Protein AF-V4MEQ3-F1 (afdb_monomer_lite)

Organism: Eutrema salsugineum (NCBI:txid72664)

Secondary structure (DSSP, 8-state):
---HHHHHHHHHHHHHHHHHHHHHHHHHHHHS-TTSSEEEEEEGGGTEEEEE--HHHHHHHTT-TT--------

pLDDT: mean 85.11, std 13.56, range [45.59, 97.19]

Foldseek 3Di:
DPDPVVVVVVVVVVVLVVVLVVVVVVLPVVQHDPPQWDDWDQPSVVSDIDIGHDPVSLVSSVPDPPRPDRDDDD

Structure (mmCIF, N/CA/C/O backbone):
data_AF-V4MEQ3-F1
#
_entry.id   AF-V4MEQ3-F1
#
loop_
_atom_site.group_PDB
_atom_site.id
_atom_site.type_symbol
_atom_site.label_atom_id
_atom_site.label_alt_id
_atom_site.label_comp_id
_atom_site.label_asym_id
_atom_site.label_entity_id
_atom_site.label_seq_id
_atom_site.pdbx_PDB_ins_code
_atom_site.Cartn_x
_atom_site.Cartn_y
_atom_site.Cartn_z
_atom_site.occupancy
_atom_site.B_iso_or_equiv
_atom_site.auth_seq_id
_atom_site.auth_comp_id
_atom_site.auth_asym_id
_atom_site.auth_atom_id
_atom_site.pdbx_PDB_model_num
ATOM 1 N N . MET A 1 1 ? 31.842 7.306 -26.798 1.00 45.59 1 MET A N 1
ATOM 2 C CA . MET A 1 1 ? 30.785 6.506 -27.453 1.00 45.59 1 MET A CA 1
ATOM 3 C C . MET A 1 1 ? 30.010 5.815 -26.337 1.00 45.59 1 MET A C 1
ATOM 5 O O . MET A 1 1 ? 30.298 4.675 -26.008 1.00 45.59 1 MET A O 1
ATOM 9 N N . GLU A 1 2 ? 29.132 6.551 -25.652 1.00 49.69 2 GLU A N 1
ATOM 10 C CA . GLU A 1 2 ? 28.311 5.976 -24.580 1.00 49.69 2 GLU A CA 1
ATOM 11 C C . GLU A 1 2 ? 27.215 5.109 -25.201 1.00 49.69 2 GLU A C 1
ATOM 13 O O . GLU A 1 2 ? 26.600 5.449 -26.215 1.00 49.69 2 GLU A O 1
ATOM 18 N N . SER A 1 3 ? 27.072 3.906 -24.664 1.00 46.59 3 SER A N 1
ATOM 19 C CA . SER A 1 3 ? 26.423 2.787 -25.322 1.00 46.59 3 SER A CA 1
ATOM 20 C C . SER A 1 3 ? 24.898 2.923 -25.291 1.00 46.59 3 SER A C 1
ATOM 22 O O . SER A 1 3 ? 24.269 2.984 -24.239 1.00 46.59 3 SER A O 1
ATOM 24 N N . LYS A 1 4 ? 24.267 2.842 -26.470 1.00 54.19 4 LYS A N 1
ATOM 25 C CA . LYS A 1 4 ? 22.807 2.675 -26.672 1.00 54.19 4 LYS A CA 1
ATOM 26 C C . LYS A 1 4 ? 22.171 1.545 -25.833 1.00 54.19 4 LYS A C 1
ATOM 28 O O . LYS A 1 4 ? 20.949 1.432 -25.786 1.00 54.19 4 LYS A O 1
ATOM 33 N N . ALA A 1 5 ? 22.973 0.651 -25.255 1.00 54.56 5 ALA A N 1
ATOM 34 C CA . ALA A 1 5 ? 22.532 -0.373 -24.313 1.00 54.56 5 ALA A CA 1
ATOM 35 C C . ALA A 1 5 ? 22.230 0.212 -22.919 1.00 54.56 5 ALA A C 1
ATOM 37 O O . ALA A 1 5 ? 21.151 -0.054 -22.407 1.00 54.56 5 ALA A O 1
ATOM 38 N N . LEU A 1 6 ? 23.094 1.083 -22.373 1.00 49.19 6 LEU A N 1
ATOM 39 C CA . LEU A 1 6 ? 22.895 1.741 -21.068 1.00 49.19 6 LEU A CA 1
ATOM 40 C C . LEU A 1 6 ? 21.654 2.647 -21.046 1.00 49.19 6 LEU A C 1
ATOM 42 O O . LEU A 1 6 ? 20.953 2.733 -20.045 1.00 49.19 6 LEU A O 1
ATOM 46 N N . ALA A 1 7 ? 21.352 3.314 -22.162 1.00 58.53 7 ALA A N 1
ATOM 47 C CA . ALA A 1 7 ? 20.140 4.127 -22.279 1.00 58.53 7 ALA A CA 1
ATOM 48 C C . ALA A 1 7 ? 18.854 3.275 -22.320 1.00 58.53 7 ALA A C 1
ATOM 50 O O . ALA A 1 7 ? 17.812 3.704 -21.835 1.00 58.53 7 ALA A O 1
ATOM 51 N N . ARG A 1 8 ? 18.921 2.058 -22.885 1.00 57.47 8 ARG A N 1
ATOM 52 C CA . ARG A 1 8 ? 17.787 1.119 -22.923 1.00 57.47 8 ARG A CA 1
ATOM 53 C C . ARG A 1 8 ? 17.545 0.453 -21.573 1.00 57.47 8 ARG A C 1
ATOM 55 O O . ARG A 1 8 ? 16.388 0.258 -21.225 1.00 57.47 8 ARG A O 1
ATOM 62 N N . THR A 1 9 ? 18.599 0.137 -20.821 1.00 63.59 9 THR A N 1
ATOM 63 C CA . THR A 1 9 ? 18.466 -0.418 -19.465 1.00 63.59 9 THR A CA 1
ATOM 64 C C . THR A 1 9 ? 17.885 0.612 -18.504 1.00 63.59 9 THR A C 1
ATOM 66 O O . THR A 1 9 ? 16.912 0.295 -17.837 1.00 63.59 9 THR A O 1
ATOM 69 N N . LYS A 1 10 ? 18.358 1.868 -18.541 1.00 70.69 10 LYS A N 1
ATOM 70 C CA . LYS A 1 10 ? 17.783 2.961 -17.733 1.00 70.69 10 LYS A CA 1
ATOM 71 C C . LYS A 1 10 ? 16.302 3.203 -18.030 1.00 70.69 10 LYS A C 1
ATOM 73 O O . LYS A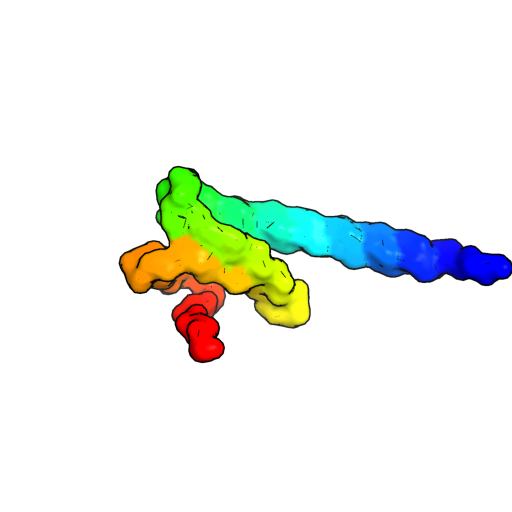 1 10 ? 15.495 3.298 -17.118 1.00 70.69 10 LYS A O 1
ATOM 78 N N . LYS A 1 11 ? 15.926 3.228 -19.313 1.00 77.38 11 LYS A N 1
ATOM 79 C CA . LYS A 1 11 ? 14.519 3.370 -19.713 1.00 77.38 11 LYS A CA 1
ATOM 80 C C . LYS A 1 11 ? 13.656 2.193 -19.235 1.00 77.38 11 LYS A C 1
ATOM 82 O O . LYS A 1 11 ? 12.527 2.404 -18.810 1.00 77.38 11 LYS A O 1
ATOM 87 N N . GLY A 1 12 ? 14.179 0.968 -19.312 1.00 80.44 12 GLY A N 1
ATOM 88 C CA . GLY A 1 12 ? 13.483 -0.222 -18.818 1.00 80.44 12 GLY A CA 1
ATOM 89 C C . GLY A 1 12 ? 13.311 -0.218 -17.297 1.00 80.44 12 GLY A C 1
ATOM 90 O O . GLY A 1 12 ? 12.249 -0.588 -16.809 1.00 80.44 12 GLY A O 1
ATOM 91 N N . GLU A 1 13 ? 14.319 0.251 -16.561 1.00 80.56 13 GLU A N 1
ATOM 92 C CA . GLU A 1 13 ? 14.251 0.450 -15.109 1.00 80.56 13 GLU A CA 1
ATOM 93 C C . GLU A 1 13 ? 13.175 1.485 -14.745 1.00 80.56 13 GLU A C 1
ATOM 95 O O . GLU A 1 13 ? 12.305 1.184 -13.937 1.00 80.56 13 GLU A O 1
ATOM 100 N N . GLU A 1 14 ? 13.146 2.646 -15.407 1.00 84.06 14 GLU A N 1
ATOM 101 C CA . GLU A 1 14 ? 12.127 3.691 -15.194 1.00 84.06 14 GLU A CA 1
ATOM 102 C C . GLU A 1 14 ? 10.697 3.245 -15.559 1.00 84.06 14 GLU A C 1
ATOM 104 O O . GLU A 1 14 ? 9.712 3.699 -14.973 1.00 84.06 14 GLU A O 1
ATOM 109 N N . GLU A 1 15 ? 10.539 2.400 -16.580 1.00 86.94 15 GLU A N 1
ATOM 110 C CA . GLU A 1 15 ? 9.241 1.825 -16.952 1.00 86.94 15 GLU A CA 1
ATOM 111 C C . GLU A 1 15 ? 8.763 0.795 -15.927 1.00 86.94 15 GLU A C 1
ATOM 113 O O . GLU A 1 15 ? 7.583 0.798 -15.568 1.00 86.94 15 GLU A O 1
ATOM 118 N N . LEU A 1 16 ? 9.671 -0.048 -15.430 1.00 83.69 16 LEU A N 1
ATOM 119 C CA . LEU A 1 16 ? 9.369 -1.015 -14.383 1.00 83.69 16 LEU A CA 1
ATOM 120 C C . LEU A 1 16 ? 8.999 -0.316 -13.072 1.00 83.69 16 LEU A C 1
ATOM 122 O O . LEU A 1 16 ? 7.999 -0.686 -12.460 1.00 83.69 16 LEU A O 1
ATOM 126 N N . ASP A 1 17 ? 9.759 0.704 -12.674 1.00 82.25 17 ASP A N 1
ATOM 127 C CA . ASP A 1 17 ? 9.525 1.430 -11.425 1.00 82.25 17 ASP A CA 1
ATOM 128 C C . ASP A 1 17 ? 8.147 2.106 -11.442 1.00 82.25 17 ASP A C 1
ATOM 130 O O . ASP A 1 17 ? 7.340 1.880 -10.544 1.00 82.25 17 ASP A O 1
ATOM 134 N N . ARG A 1 18 ? 7.793 2.790 -12.543 1.00 86.31 18 ARG A N 1
ATOM 135 C CA . ARG A 1 18 ? 6.452 3.378 -12.727 1.00 86.31 18 ARG A CA 1
ATOM 136 C C . ARG A 1 18 ? 5.331 2.343 -12.724 1.00 86.31 18 ARG A C 1
ATOM 138 O O . ARG A 1 18 ? 4.249 2.605 -12.199 1.00 86.31 18 ARG A O 1
ATOM 145 N N . TYR A 1 19 ? 5.547 1.183 -13.346 1.00 86.69 19 TYR A N 1
ATOM 146 C CA . TYR A 1 19 ? 4.549 0.113 -13.345 1.00 86.69 19 TYR A CA 1
ATOM 147 C C . TYR A 1 19 ? 4.297 -0.412 -11.925 1.00 86.69 19 TYR A C 1
ATOM 149 O O . TYR A 1 19 ? 3.141 -0.612 -11.545 1.00 86.69 19 TYR A O 1
ATOM 157 N N . LEU A 1 20 ? 5.362 -0.608 -11.142 1.00 86.19 20 LEU A N 1
ATOM 158 C CA . LEU A 1 20 ? 5.268 -1.066 -9.758 1.00 86.19 20 LEU A CA 1
ATOM 159 C C . LEU A 1 20 ? 4.651 0.001 -8.850 1.00 86.19 20 LEU A C 1
ATOM 161 O O . LEU A 1 20 ? 3.732 -0.320 -8.105 1.00 86.19 20 LEU A O 1
ATOM 165 N N . GLU A 1 21 ? 5.069 1.263 -8.966 1.00 86.19 21 GLU A N 1
ATOM 166 C CA . GLU A 1 21 ? 4.468 2.387 -8.237 1.00 86.19 21 GLU A CA 1
ATOM 167 C C . GLU A 1 21 ? 2.958 2.455 -8.449 1.00 86.19 21 GLU A C 1
ATOM 169 O O . GLU A 1 21 ? 2.202 2.472 -7.478 1.00 86.19 21 GLU A O 1
ATOM 174 N N . ARG A 1 22 ? 2.505 2.395 -9.708 1.00 89.06 22 ARG A N 1
ATOM 175 C CA . ARG A 1 22 ? 1.072 2.400 -10.018 1.00 89.06 22 ARG A CA 1
ATOM 176 C C . ARG A 1 22 ? 0.351 1.227 -9.357 1.00 89.06 22 ARG A C 1
ATOM 178 O O . ARG A 1 22 ? -0.721 1.411 -8.794 1.00 89.06 22 ARG A O 1
ATOM 185 N N . ARG A 1 23 ? 0.938 0.028 -9.387 1.00 88.81 23 ARG A N 1
ATOM 186 C CA . ARG A 1 23 ? 0.344 -1.152 -8.744 1.00 88.81 23 ARG A CA 1
ATOM 187 C C . ARG A 1 23 ? 0.254 -0.991 -7.223 1.00 88.81 23 ARG A C 1
ATOM 189 O O . ARG A 1 23 ? -0.731 -1.408 -6.618 1.00 88.81 23 ARG A O 1
ATOM 196 N N . HIS A 1 24 ? 1.254 -0.374 -6.599 1.00 90.00 24 HIS A N 1
ATOM 197 C CA . HIS A 1 24 ? 1.234 -0.076 -5.167 1.00 90.00 24 HIS A CA 1
ATOM 198 C C . HIS A 1 24 ? 0.132 0.938 -4.825 1.00 90.00 24 HIS A C 1
ATOM 200 O O . HIS A 1 24 ? -0.612 0.739 -3.864 1.00 90.00 24 HIS A O 1
ATOM 206 N N . GLU A 1 25 ? -0.021 1.989 -5.634 1.00 89.38 25 GLU A N 1
ATOM 207 C CA . GLU A 1 25 ? -1.100 2.969 -5.483 1.00 89.38 25 GLU A CA 1
ATOM 208 C C . GLU A 1 25 ? -2.486 2.352 -5.691 1.00 89.38 25 GLU A C 1
ATOM 210 O O . GLU A 1 25 ? -3.395 2.651 -4.922 1.00 89.38 25 GLU A O 1
ATOM 215 N N . GLU A 1 26 ? -2.650 1.460 -6.670 1.00 91.94 26 GLU A N 1
ATOM 216 C CA . GLU A 1 26 ? -3.903 0.735 -6.915 1.00 91.94 26 GLU A CA 1
ATOM 217 C C . GLU A 1 26 ? -4.310 -0.111 -5.698 1.00 91.94 26 GLU A C 1
ATOM 219 O O . GLU A 1 26 ? -5.465 -0.048 -5.267 1.00 91.94 26 GLU A O 1
ATOM 224 N N . ILE A 1 27 ? -3.367 -0.846 -5.092 1.00 93.12 27 ILE A N 1
ATOM 225 C CA . ILE A 1 27 ? -3.625 -1.623 -3.868 1.00 93.12 27 ILE A CA 1
ATOM 226 C C . ILE A 1 27 ? -4.029 -0.694 -2.719 1.00 93.12 27 ILE A C 1
ATOM 228 O O . ILE A 1 27 ? -5.005 -0.971 -2.021 1.00 93.12 27 ILE A O 1
ATOM 232 N N . LEU A 1 28 ? -3.314 0.412 -2.510 1.00 94.19 28 LEU A N 1
ATOM 233 C CA . LEU A 1 28 ? -3.615 1.332 -1.414 1.00 94.19 28 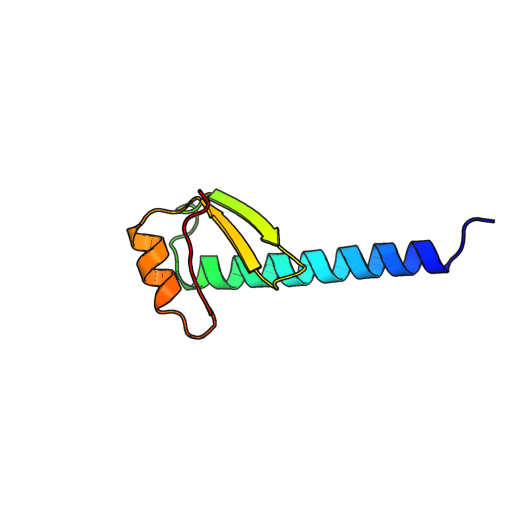LEU A CA 1
ATOM 234 C C . LEU A 1 28 ? -4.948 2.057 -1.620 1.00 94.19 28 LEU A C 1
ATOM 236 O O . LEU A 1 28 ? -5.772 2.068 -0.711 1.00 94.19 28 LEU A O 1
ATOM 240 N N . GLY A 1 29 ? -5.192 2.608 -2.806 1.00 94.00 29 GLY A N 1
ATOM 241 C CA . GLY A 1 29 ? -6.401 3.368 -3.119 1.00 94.00 29 GLY A CA 1
ATOM 242 C C . GLY A 1 29 ? -7.671 2.518 -3.182 1.00 94.00 29 GLY A C 1
ATOM 243 O O . GLY A 1 29 ? -8.753 3.029 -2.909 1.00 94.00 29 GLY A O 1
ATOM 244 N N . SER A 1 30 ? -7.555 1.223 -3.493 1.00 94.69 30 SER A N 1
ATOM 245 C CA . SER A 1 30 ? -8.711 0.312 -3.505 1.00 94.69 30 SER A CA 1
ATOM 246 C C . SER A 1 30 ? -9.119 -0.159 -2.108 1.00 94.69 30 SER A C 1
ATOM 248 O O . SER A 1 30 ? -10.255 -0.585 -1.918 1.00 94.69 30 SER A O 1
ATOM 250 N N . ASN A 1 31 ? -8.204 -0.108 -1.134 1.00 95.88 31 ASN A N 1
ATOM 251 C CA . ASN A 1 31 ? -8.402 -0.727 0.180 1.00 95.88 31 ASN A CA 1
ATOM 252 C C . ASN A 1 31 ? -8.393 0.269 1.345 1.00 95.88 31 ASN A C 1
ATOM 254 O O . ASN A 1 31 ? -8.939 -0.030 2.407 1.00 95.88 31 ASN A O 1
ATOM 258 N N . LEU A 1 32 ? -7.766 1.434 1.178 1.00 95.38 32 LEU A N 1
ATOM 259 C CA . LEU A 1 32 ? -7.612 2.453 2.212 1.00 95.38 32 LEU A CA 1
ATOM 260 C C . LEU A 1 32 ? -8.213 3.783 1.750 1.00 95.38 32 LEU A C 1
ATOM 262 O O . LEU A 1 32 ? -8.234 4.106 0.566 1.00 95.38 32 LEU A O 1
ATOM 266 N N . GLU A 1 33 ? -8.660 4.595 2.705 1.00 94.62 33 GLU A N 1
ATOM 267 C CA . GLU A 1 33 ? -9.150 5.941 2.412 1.00 94.62 33 GLU A CA 1
ATOM 268 C C . GLU A 1 33 ? -8.027 6.819 1.830 1.00 94.62 33 GLU A C 1
ATOM 270 O O . GLU A 1 33 ? -6.895 6.823 2.331 1.00 94.62 33 GLU A O 1
ATOM 275 N N . ALA A 1 34 ? -8.327 7.585 0.780 1.00 90.31 34 ALA A N 1
ATOM 276 C CA . ALA A 1 34 ? -7.360 8.488 0.165 1.00 90.31 34 ALA A CA 1
ATOM 277 C C . ALA A 1 34 ? -6.819 9.501 1.191 1.00 90.31 34 ALA A C 1
ATOM 279 O O . ALA A 1 34 ? -7.571 10.114 1.944 1.00 90.31 34 ALA A O 1
ATOM 280 N N . GLY A 1 35 ? -5.495 9.672 1.238 1.00 91.88 35 GLY A N 1
ATOM 281 C CA . GLY A 1 35 ? -4.830 10.564 2.198 1.00 91.88 35 GLY A CA 1
ATOM 282 C C . GLY A 1 35 ? -4.667 9.997 3.617 1.00 91.88 35 GLY A C 1
ATOM 283 O O . GLY A 1 35 ? -4.039 10.644 4.454 1.00 91.88 35 GLY A O 1
ATOM 284 N N . SER A 1 36 ? -5.166 8.785 3.895 1.00 93.12 36 SER A N 1
ATOM 285 C CA . SER A 1 36 ? -5.016 8.120 5.202 1.00 93.12 36 SER A CA 1
ATOM 286 C C . SER A 1 36 ? -3.683 7.377 5.384 1.00 93.12 36 SER A C 1
ATOM 288 O O . SER A 1 36 ? -3.402 6.865 6.469 1.00 93.12 36 SER A O 1
ATOM 290 N N . TYR A 1 37 ? -2.857 7.307 4.341 1.00 93.00 37 TYR A N 1
ATOM 291 C CA . TYR A 1 37 ? -1.538 6.675 4.327 1.00 93.00 37 TYR A CA 1
ATOM 292 C C . TYR A 1 37 ? -0.485 7.661 3.818 1.00 93.00 37 TYR A C 1
ATOM 294 O O . TYR A 1 37 ? -0.805 8.638 3.136 1.00 93.00 37 TYR A O 1
ATOM 302 N N . LYS A 1 38 ? 0.784 7.426 4.161 1.00 88.75 38 LYS A N 1
ATOM 303 C CA . LYS A 1 38 ? 1.901 8.288 3.750 1.00 88.75 38 LYS A CA 1
ATOM 304 C C . LYS A 1 38 ? 3.005 7.478 3.093 1.00 88.75 38 LYS A C 1
ATOM 306 O O . LYS A 1 38 ? 3.143 6.299 3.393 1.00 88.75 38 LYS A O 1
ATOM 311 N N . ARG A 1 39 ? 3.787 8.175 2.254 1.00 72.81 39 ARG A N 1
ATOM 312 C CA . ARG A 1 39 ? 5.050 7.750 1.625 1.00 72.81 39 ARG A CA 1
ATOM 313 C C . ARG A 1 39 ? 5.100 6.272 1.237 1.00 72.81 39 ARG A C 1
ATOM 315 O O . ARG A 1 39 ? 5.329 5.408 2.074 1.00 72.81 39 ARG A O 1
ATOM 322 N N . THR A 1 40 ? 5.020 6.006 -0.054 1.00 81.56 40 THR A N 1
ATOM 323 C CA . THR A 1 40 ? 5.374 4.705 -0.611 1.00 81.56 40 THR A CA 1
ATOM 324 C C . THR A 1 40 ? 6.863 4.671 -0.950 1.00 81.56 40 THR A C 1
ATOM 326 O O . THR A 1 40 ? 7.421 5.643 -1.458 1.00 81.56 40 THR A O 1
ATOM 329 N N . VAL A 1 41 ? 7.527 3.559 -0.642 1.00 84.88 41 VAL A N 1
ATOM 330 C CA . VAL A 1 41 ? 8.867 3.245 -1.151 1.00 84.88 41 VAL A CA 1
ATOM 331 C C . VAL A 1 41 ? 8.806 1.919 -1.890 1.00 84.88 41 VAL A C 1
ATOM 333 O O . VAL A 1 41 ? 8.417 0.907 -1.310 1.00 84.88 41 VAL A O 1
ATOM 336 N N . SER A 1 42 ? 9.172 1.922 -3.168 1.00 84.25 42 SER A N 1
ATOM 337 C CA . SER A 1 42 ? 9.175 0.718 -4.000 1.00 84.25 42 SER A CA 1
ATOM 338 C C . SER A 1 42 ? 10.340 -0.203 -3.631 1.00 84.25 42 SER A C 1
ATOM 340 O O . SER A 1 42 ? 11.487 0.226 -3.514 1.00 84.25 42 SER A 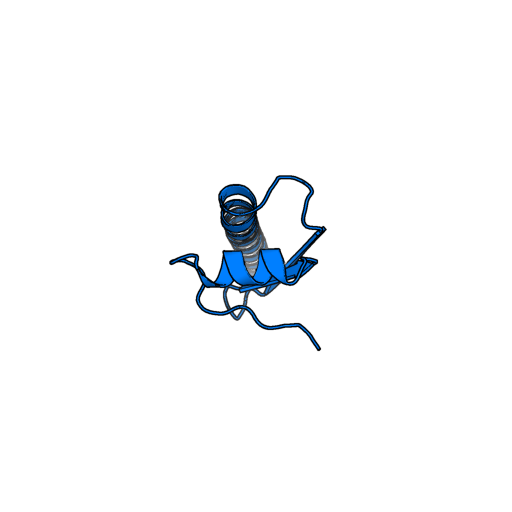O 1
ATOM 342 N N . LEU A 1 43 ? 10.049 -1.494 -3.460 1.00 86.06 43 LEU A N 1
ATOM 343 C CA . LEU A 1 43 ? 11.016 -2.556 -3.181 1.00 86.06 43 LEU A CA 1
ATOM 344 C C . LEU A 1 43 ? 11.017 -3.544 -4.356 1.00 86.06 43 LEU A C 1
ATOM 346 O O . LEU A 1 43 ? 10.475 -4.649 -4.278 1.00 86.06 43 LEU A O 1
ATOM 350 N N . VAL A 1 44 ? 11.632 -3.123 -5.465 1.00 75.25 44 VAL A N 1
ATOM 351 C CA . VAL A 1 44 ? 11.561 -3.791 -6.780 1.00 75.25 44 VAL A CA 1
ATOM 352 C C . VAL A 1 44 ? 11.972 -5.267 -6.736 1.00 75.25 44 VAL A C 1
ATOM 354 O O . VAL A 1 44 ? 11.324 -6.096 -7.366 1.00 75.25 44 VAL A O 1
ATOM 357 N N . ILE A 1 45 ? 13.002 -5.614 -5.954 1.00 78.50 45 ILE A N 1
ATOM 358 C CA . ILE A 1 45 ? 13.548 -6.984 -5.871 1.00 78.50 45 ILE A CA 1
ATOM 359 C C . ILE A 1 45 ? 12.510 -7.988 -5.350 1.00 78.50 45 ILE A C 1
ATOM 361 O O . ILE A 1 45 ? 12.497 -9.138 -5.778 1.00 78.50 45 ILE A O 1
ATOM 365 N N . VAL A 1 46 ? 11.646 -7.561 -4.428 1.00 81.06 46 VAL A N 1
ATOM 366 C CA . VAL A 1 46 ? 10.644 -8.423 -3.782 1.00 81.06 46 VAL A CA 1
ATOM 367 C C . VAL A 1 46 ? 9.228 -8.160 -4.292 1.00 81.06 46 VAL A C 1
ATOM 369 O O . VAL A 1 46 ? 8.277 -8.668 -3.707 1.00 81.06 46 VAL A O 1
ATOM 372 N N . HIS A 1 47 ? 9.077 -7.361 -5.358 1.00 82.00 47 HIS A N 1
ATOM 373 C CA . HIS A 1 47 ? 7.777 -6.899 -5.861 1.00 82.00 47 HIS A CA 1
ATOM 374 C C . HIS A 1 47 ? 6.872 -6.329 -4.753 1.00 82.00 47 HIS A C 1
ATOM 376 O O . HIS A 1 47 ? 5.662 -6.549 -4.748 1.00 82.00 47 HIS A O 1
ATOM 382 N N . GLY A 1 48 ? 7.476 -5.631 -3.789 1.00 89.88 48 GLY A N 1
ATOM 383 C CA . GLY A 1 48 ? 6.791 -5.094 -2.619 1.00 89.88 48 GLY A CA 1
ATOM 384 C C . GLY A 1 48 ? 6.994 -3.595 -2.466 1.00 89.88 48 GLY A C 1
ATOM 385 O O . GLY A 1 48 ? 7.662 -2.945 -3.272 1.00 89.88 48 GLY A O 1
ATOM 386 N N . PHE A 1 49 ? 6.449 -3.048 -1.383 1.00 92.38 49 PHE A N 1
ATOM 387 C CA . PHE A 1 49 ? 6.630 -1.649 -1.023 1.00 92.38 49 PHE A CA 1
ATOM 388 C C . PHE A 1 49 ? 6.536 -1.430 0.483 1.00 92.38 49 PHE A C 1
ATOM 390 O O . PHE A 1 49 ? 5.872 -2.179 1.200 1.00 92.38 49 PHE A O 1
ATOM 397 N N . GLY A 1 50 ? 7.201 -0.380 0.957 1.00 93.56 50 GLY A N 1
ATOM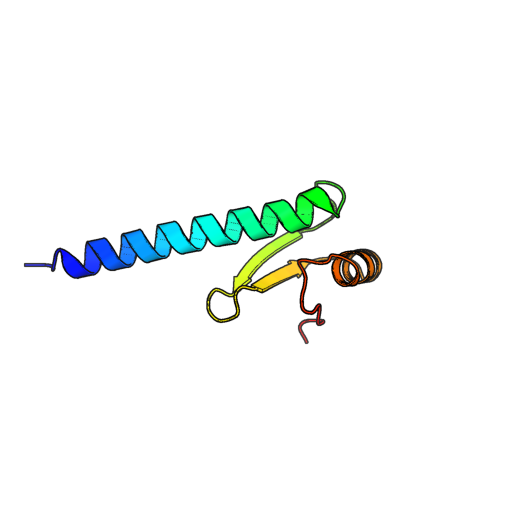 398 C CA . GLY A 1 50 ? 6.999 0.164 2.294 1.00 93.56 50 GLY A CA 1
ATOM 399 C C . GLY A 1 50 ? 5.970 1.287 2.25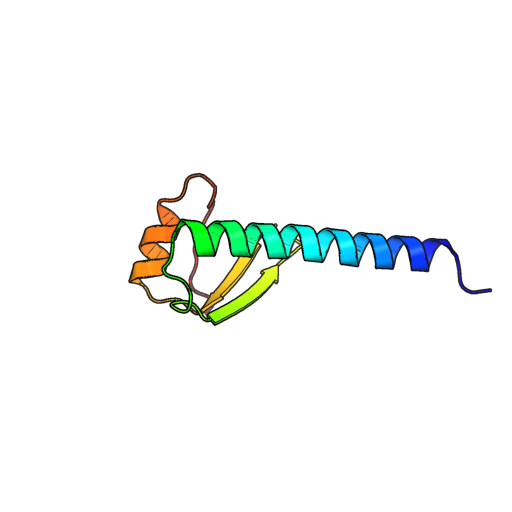9 1.00 93.56 50 GLY A C 1
ATOM 400 O O . GLY A 1 50 ? 5.953 2.078 1.317 1.00 93.56 50 GLY A O 1
ATOM 401 N N . VAL A 1 51 ? 5.121 1.363 3.282 1.00 95.12 51 VAL A N 1
ATOM 402 C CA . VAL A 1 51 ? 4.129 2.430 3.444 1.00 95.12 51 VAL A CA 1
ATOM 403 C C . VAL A 1 51 ? 3.934 2.746 4.924 1.00 95.12 51 VAL A C 1
ATOM 405 O O . VAL A 1 51 ? 3.933 1.852 5.773 1.00 95.12 51 VAL A O 1
ATOM 408 N N . GLU A 1 52 ? 3.762 4.023 5.250 1.00 95.62 52 GLU A N 1
ATOM 409 C CA . GLU A 1 52 ? 3.404 4.448 6.600 1.00 95.62 52 GLU A CA 1
ATOM 410 C C . GLU A 1 52 ? 1.884 4.380 6.786 1.00 95.62 52 GLU A C 1
ATOM 412 O O . GLU A 1 52 ? 1.125 5.147 6.185 1.00 95.62 52 GLU A O 1
ATOM 417 N N . ILE A 1 53 ? 1.450 3.458 7.646 1.00 96.38 53 ILE A N 1
ATOM 418 C CA . ILE A 1 53 ? 0.042 3.172 7.931 1.00 96.38 53 ILE A CA 1
ATOM 419 C C . ILE A 1 53 ? -0.177 2.814 9.404 1.00 96.38 53 ILE A C 1
ATOM 421 O O . ILE A 1 53 ? 0.739 2.464 10.150 1.00 96.38 53 ILE A O 1
ATOM 425 N N . THR A 1 54 ? -1.431 2.869 9.831 1.00 96.62 54 THR A N 1
ATOM 426 C CA . THR A 1 54 ? -1.877 2.402 11.144 1.00 96.62 54 THR A CA 1
ATOM 427 C C . THR A 1 54 ? -1.921 0.874 11.220 1.00 96.62 54 THR A C 1
ATOM 429 O O . THR A 1 54 ? -2.065 0.168 10.220 1.00 96.62 54 THR A O 1
ATOM 432 N N . LYS A 1 55 ? -1.912 0.339 12.449 1.00 96.06 55 LYS A N 1
ATOM 433 C CA . LYS A 1 55 ? -2.122 -1.100 12.697 1.00 96.06 55 LYS A CA 1
ATOM 434 C C . LYS A 1 55 ? -3.456 -1.611 12.139 1.00 96.06 55 LYS A C 1
ATOM 436 O O . LYS A 1 55 ? -3.546 -2.772 11.753 1.00 96.06 55 LYS A O 1
ATOM 441 N N . HIS A 1 56 ? -4.487 -0.763 12.115 1.00 96.56 56 HIS A N 1
ATOM 442 C CA . HIS A 1 56 ? -5.792 -1.122 11.567 1.00 96.56 56 HIS A CA 1
ATOM 443 C C . HIS A 1 56 ? -5.728 -1.285 10.045 1.00 96.56 56 HIS A C 1
ATOM 445 O O . HIS A 1 56 ? -6.119 -2.327 9.533 1.00 96.56 56 HIS A O 1
ATOM 451 N N . GLN A 1 57 ? -5.142 -0.316 9.339 1.00 97.19 57 GLN A N 1
ATOM 452 C CA . GLN A 1 57 ? -4.932 -0.396 7.889 1.00 97.19 57 GLN A CA 1
ATOM 453 C C . GLN A 1 57 ? -4.041 -1.587 7.508 1.00 97.19 57 GLN A C 1
ATOM 455 O O . GLN A 1 57 ? -4.345 -2.299 6.558 1.00 97.19 57 GLN A O 1
ATOM 460 N N . ALA A 1 58 ? -3.002 -1.888 8.297 1.00 96.75 58 ALA A N 1
ATOM 461 C CA . ALA A 1 58 ? -2.184 -3.083 8.084 1.00 96.75 58 ALA A CA 1
ATOM 462 C C . ALA A 1 58 ? -3.008 -4.381 8.187 1.00 96.75 58 ALA A C 1
ATOM 464 O O . ALA A 1 58 ? -2.786 -5.319 7.427 1.00 96.75 58 ALA A O 1
ATOM 465 N N . LYS A 1 59 ? -3.989 -4.442 9.100 1.00 97.06 59 LYS A N 1
ATOM 466 C CA . LYS A 1 59 ? -4.914 -5.581 9.199 1.00 97.06 59 LYS A CA 1
ATOM 467 C C . LYS A 1 59 ? -5.817 -5.693 7.967 1.00 97.06 59 LYS A C 1
ATOM 469 O O . LYS A 1 59 ? -6.051 -6.810 7.527 1.00 97.06 59 LYS A O 1
ATOM 474 N N . VAL A 1 60 ? -6.288 -4.569 7.423 1.00 97.12 60 VAL A N 1
ATOM 475 C CA . VAL A 1 60 ? -7.075 -4.540 6.176 1.00 97.12 60 VAL A CA 1
ATOM 476 C C . VAL A 1 60 ? -6.246 -5.080 5.009 1.00 97.12 60 VAL A C 1
ATOM 478 O O . VAL A 1 60 ? -6.696 -5.983 4.312 1.00 97.12 60 VAL A O 1
ATOM 481 N N . LEU A 1 61 ? -5.003 -4.617 4.846 1.00 96.38 61 LEU A N 1
ATOM 482 C CA . LEU A 1 61 ? -4.136 -5.082 3.757 1.00 96.38 61 LEU A CA 1
ATOM 483 C C . LEU A 1 61 ? -3.820 -6.583 3.841 1.00 96.38 61 LEU A C 1
ATOM 485 O O . LEU A 1 61 ? -3.748 -7.239 2.812 1.00 96.38 61 LEU A O 1
ATOM 489 N N . ARG A 1 62 ? -3.715 -7.163 5.044 1.00 96.62 62 ARG A N 1
ATOM 490 C CA . ARG A 1 62 ? -3.534 -8.621 5.225 1.00 96.62 62 ARG A CA 1
ATOM 491 C C . ARG A 1 62 ? -4.720 -9.472 4.765 1.00 96.62 62 ARG A C 1
ATOM 493 O O . ARG A 1 62 ? -4.583 -10.686 4.700 1.00 96.62 62 ARG A O 1
ATOM 500 N N . SER A 1 63 ? -5.879 -8.864 4.522 1.00 96.06 63 SER A N 1
ATOM 501 C CA . SER A 1 63 ? -7.065 -9.553 3.996 1.00 96.06 63 SER A CA 1
ATOM 502 C C . SER A 1 63 ? -7.279 -9.353 2.495 1.00 96.06 63 SER A C 1
ATOM 504 O O . SER A 1 63 ? -8.302 -9.784 1.977 1.00 96.06 63 SER A O 1
ATOM 506 N N . VAL A 1 64 ? -6.350 -8.689 1.805 1.00 95.75 64 VAL A N 1
ATOM 507 C CA . VAL A 1 64 ? -6.418 -8.468 0.357 1.00 95.75 64 VAL A CA 1
ATOM 508 C C . VAL A 1 64 ? -5.778 -9.652 -0.358 1.00 95.75 64 VAL A C 1
ATOM 510 O O . VAL A 1 64 ? -4.634 -9.987 -0.069 1.00 95.75 64 VAL A O 1
ATOM 513 N N . ASP A 1 65 ? -6.485 -10.246 -1.319 1.00 93.06 65 ASP A N 1
ATOM 514 C CA . ASP A 1 65 ? -6.021 -11.441 -2.045 1.00 93.06 65 ASP A CA 1
ATOM 515 C C . ASP A 1 65 ? -4.674 -11.229 -2.764 1.00 93.06 65 ASP A C 1
ATOM 517 O O . ASP A 1 65 ? -3.842 -12.132 -2.825 1.00 93.06 65 ASP A O 1
ATOM 521 N N . ASP A 1 66 ? -4.430 -10.013 -3.258 1.00 89.25 66 ASP A N 1
ATOM 522 C CA . ASP A 1 66 ? -3.200 -9.632 -3.964 1.00 89.25 66 ASP A CA 1
ATOM 523 C C . ASP A 1 66 ? -2.031 -9.252 -3.032 1.00 89.25 66 ASP A C 1
ATOM 525 O O . ASP A 1 66 ? -0.960 -8.858 -3.503 1.00 89.25 66 ASP A O 1
ATOM 529 N N . VAL A 1 67 ? -2.207 -9.354 -1.710 1.00 92.94 67 VAL A N 1
ATOM 530 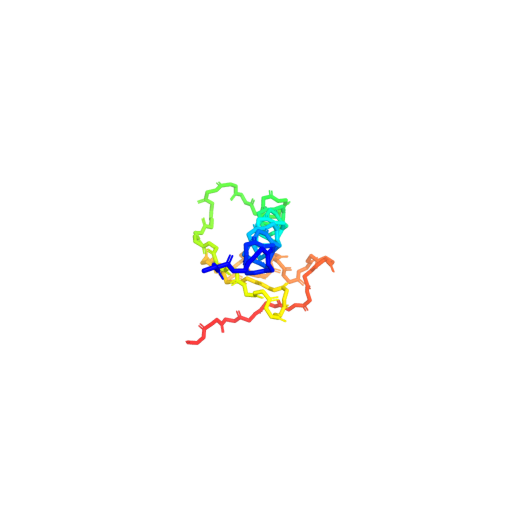C CA . VAL A 1 67 ? -1.175 -9.045 -0.712 1.00 92.94 67 VAL A CA 1
ATOM 531 C C . VAL A 1 67 ? -0.673 -10.334 -0.067 1.00 92.94 67 VAL A C 1
ATOM 533 O O . VAL A 1 67 ? -1.369 -10.977 0.712 1.00 92.94 67 VAL A O 1
ATOM 536 N N . TYR A 1 68 ? 0.583 -10.688 -0.350 1.00 93.31 68 TYR A N 1
ATOM 537 C CA . TYR A 1 68 ? 1.196 -11.910 0.180 1.00 93.31 68 TYR A CA 1
ATOM 538 C C . TYR A 1 68 ? 1.528 -11.823 1.680 1.00 93.31 68 TYR A C 1
ATOM 540 O O . TYR A 1 68 ? 1.255 -12.753 2.438 1.00 93.31 68 TYR A O 1
ATOM 548 N N . SER A 1 69 ? 2.127 -10.716 2.129 1.00 93.69 69 SER A N 1
ATOM 549 C CA . SER A 1 69 ? 2.456 -10.495 3.541 1.00 93.69 69 SER A CA 1
ATOM 550 C C . SER A 1 69 ? 2.532 -9.007 3.887 1.00 93.69 69 SER A C 1
ATOM 552 O O . SER A 1 69 ? 2.753 -8.156 3.026 1.00 93.69 69 SER A O 1
ATOM 554 N N . VAL A 1 70 ? 2.333 -8.689 5.170 1.00 95.75 70 VAL A N 1
ATOM 555 C CA . VAL A 1 70 ? 2.461 -7.327 5.711 1.00 95.75 70 VAL A CA 1
ATOM 556 C C . VAL A 1 70 ? 3.200 -7.397 7.038 1.00 95.75 70 VAL A C 1
ATOM 558 O O . VAL A 1 70 ? 2.618 -7.773 8.066 1.00 95.75 70 VAL A O 1
ATOM 561 N N . GLU A 1 71 ? 4.459 -6.979 7.009 1.00 93.94 71 GLU A N 1
ATOM 562 C CA . GLU A 1 71 ? 5.348 -6.940 8.166 1.00 93.94 71 GLU A CA 1
ATOM 563 C C . GLU A 1 71 ? 5.607 -5.504 8.614 1.00 93.94 71 GLU A C 1
ATOM 565 O O . GLU A 1 71 ? 5.589 -4.559 7.822 1.00 93.94 71 GLU A O 1
ATOM 570 N N . LYS A 1 72 ? 5.836 -5.328 9.916 1.00 93.44 72 LYS A N 1
ATOM 571 C CA . LYS A 1 72 ? 6.284 -4.040 10.439 1.00 93.44 72 LYS A CA 1
ATOM 572 C C . LYS A 1 72 ? 7.771 -3.897 10.111 1.00 93.44 72 LYS A C 1
ATOM 574 O O . LYS A 1 72 ? 8.547 -4.772 10.474 1.00 93.44 72 LYS A O 1
ATOM 579 N N . ASN A 1 73 ? 8.155 -2.789 9.484 1.00 87.00 73 ASN A N 1
ATOM 580 C CA . ASN A 1 73 ? 9.565 -2.429 9.362 1.00 87.00 73 ASN A CA 1
ATOM 581 C C . ASN A 1 73 ? 10.114 -2.086 10.762 1.00 87.00 73 ASN A C 1
ATOM 583 O O . ASN A 1 73 ? 9.523 -1.242 11.448 1.00 87.00 73 ASN A O 1
ATOM 587 N N . GLU A 1 74 ? 11.156 -2.794 11.206 1.00 75.00 74 GLU A N 1
ATOM 588 C CA . GLU A 1 74 ? 11.779 -2.623 12.532 1.00 75.00 74 GLU A CA 1
ATOM 589 C C . GLU A 1 74 ? 12.691 -1.398 12.617 1.00 75.00 74 GLU A C 1
ATOM 591 O O . GLU A 1 74 ? 13.400 -1.097 11.629 1.00 75.00 74 GLU A O 1
#

Radius of gyration: 15.29 Å; chains: 1; bounding box: 40×22×40 Å

Sequence (74 aa):
MESKALARTKKGEEELDRYLERRHEEILGSNLEAGSYKRTVSLVIVHGFGVEITKHQAKVLRSVDDVYSVEKNE